Protein AF-A0A1Q7B6T1-F1 (afdb_monomer)

Sequence (76 aa):
MKAVVCTKYGPPEVLQPKEVEKLTPKGNEVLIGVRAATVMMGDCEIRSLKLPFLWKLLIRIGFGFRAPRRKFSVKS

Nearest PDB structures (foldseek):
  4rvu-assembly2_B  TM=7.541E-01  e=1.209E+00  Mycobacterium tuberculosis H37Rv

Secondary structure (DSSP, 8-state):
-EEEEE-SSSSGGGEEEEE-PPP---TT------S--PPPHHHHHHHH--S-HHHHHHHHHHH-SSS-SS--EEE-

Foldseek 3Di:
DWWFWQFFAADPVSTDIDDDDDDDDDPPDDDDDDPDDDDDVVNVCLRHVPDPPVVSVVSCVVQHVGTGPDTPIPDD

Mean predicted aligned error: 5.66 Å

Radius of gyration: 14.21 Å; Cα contacts (8 Å, |Δi|>4): 96; chains: 1; bounding box: 34×20×38 Å

Structure (mmCIF, N/CA/C/O backbone):
data_AF-A0A1Q7B6T1-F1
#
_entry.id   AF-A0A1Q7B6T1-F1
#
loop_
_atom_site.group_PDB
_atom_site.id
_atom_site.type_symbol
_atom_site.label_atom_id
_atom_site.label_alt_id
_atom_site.label_comp_id
_atom_site.label_asym_id
_atom_site.label_entity_id
_atom_site.label_seq_id
_atom_site.pdbx_PDB_ins_code
_atom_site.Cartn_x
_atom_site.Cartn_y
_atom_site.Cartn_z
_atom_site.occupancy
_atom_site.B_iso_or_equiv
_atom_site.auth_seq_id
_atom_site.auth_comp_id
_atom_site.auth_asym_id
_atom_site.auth_atom_id
_atom_site.pdbx_PDB_model_num
ATOM 1 N N . MET A 1 1 ? -13.465 -6.643 9.486 1.00 84.44 1 MET A N 1
ATOM 2 C CA . MET A 1 1 ? -13.670 -5.453 8.619 1.00 84.44 1 MET A CA 1
ATOM 3 C C . MET A 1 1 ? -13.028 -5.714 7.266 1.00 84.44 1 MET A C 1
ATOM 5 O O . MET A 1 1 ? -12.047 -6.451 7.215 1.00 84.44 1 MET A O 1
ATOM 9 N N . LYS A 1 2 ? -13.579 -5.179 6.172 1.00 84.00 2 LYS A N 1
ATOM 10 C CA . LYS A 1 2 ? -13.106 -5.505 4.820 1.00 84.00 2 LYS A CA 1
ATOM 11 C C . LYS A 1 2 ? -12.047 -4.498 4.392 1.00 84.00 2 LYS A C 1
ATOM 13 O O . LYS A 1 2 ? -12.200 -3.297 4.581 1.00 84.00 2 LYS A O 1
ATOM 18 N N . ALA A 1 3 ? -10.957 -4.979 3.814 1.00 88.00 3 ALA A N 1
ATOM 19 C CA . ALA A 1 3 ? -9.931 -4.099 3.288 1.00 88.00 3 ALA A CA 1
ATOM 20 C C . ALA A 1 3 ? -9.305 -4.648 2.015 1.00 88.00 3 ALA A C 1
ATOM 22 O O . ALA A 1 3 ? -9.145 -5.853 1.868 1.00 88.00 3 ALA A O 1
ATOM 23 N N . VAL A 1 4 ? -8.877 -3.760 1.126 1.00 87.25 4 VAL A N 1
ATOM 24 C CA . VAL A 1 4 ? -8.015 -4.140 0.003 1.00 87.25 4 VAL A CA 1
ATOM 25 C C . VAL A 1 4 ? -6.567 -4.003 0.451 1.00 87.25 4 VAL A C 1
ATOM 27 O O . VAL A 1 4 ? -6.180 -2.944 0.940 1.00 87.25 4 VAL A O 1
ATOM 30 N N . VAL A 1 5 ? -5.773 -5.066 0.323 1.00 87.12 5 VAL A N 1
ATOM 31 C CA . VAL A 1 5 ? -4.370 -5.109 0.753 1.00 87.12 5 VAL A CA 1
ATOM 32 C C . VAL A 1 5 ? -3.437 -5.267 -0.436 1.00 87.12 5 VAL A C 1
ATOM 34 O O . VAL A 1 5 ? -3.616 -6.152 -1.268 1.00 87.12 5 VAL A O 1
ATOM 37 N N . CYS A 1 6 ? -2.386 -4.450 -0.456 1.00 85.56 6 CYS A N 1
ATOM 38 C CA . CYS A 1 6 ? -1.258 -4.581 -1.372 1.00 85.56 6 CYS A CA 1
ATOM 39 C C . CYS A 1 6 ? -0.087 -5.249 -0.640 1.00 85.56 6 CYS A C 1
ATOM 41 O O . CYS A 1 6 ? 0.483 -4.662 0.282 1.00 85.56 6 CYS A O 1
ATOM 43 N N . THR A 1 7 ? 0.258 -6.485 -1.009 1.00 83.69 7 THR A N 1
ATOM 44 C CA . THR A 1 7 ? 1.339 -7.245 -0.344 1.00 83.69 7 THR A CA 1
ATOM 45 C C . THR A 1 7 ? 2.634 -7.293 -1.145 1.00 83.69 7 THR A C 1
ATOM 47 O O . THR A 1 7 ? 3.668 -7.668 -0.596 1.00 83.69 7 THR A O 1
ATOM 50 N N . LYS A 1 8 ? 2.598 -6.921 -2.428 1.00 87.12 8 LYS A N 1
ATOM 51 C CA . LYS A 1 8 ? 3.741 -6.912 -3.347 1.00 87.12 8 LYS A CA 1
ATOM 52 C C . LYS A 1 8 ? 3.558 -5.800 -4.375 1.00 87.12 8 LYS A C 1
ATOM 54 O O . LYS A 1 8 ? 2.432 -5.424 -4.685 1.00 87.12 8 LYS A O 1
ATOM 59 N N . TYR A 1 9 ? 4.663 -5.304 -4.923 1.00 89.00 9 TYR A N 1
ATOM 60 C CA . TYR A 1 9 ? 4.611 -4.469 -6.125 1.00 89.00 9 TYR A CA 1
ATOM 61 C C . TYR A 1 9 ? 4.268 -5.325 -7.345 1.00 89.00 9 TYR A C 1
ATOM 63 O O . TYR A 1 9 ? 4.656 -6.494 -7.404 1.00 89.00 9 TYR A O 1
ATOM 71 N N . GLY A 1 10 ? 3.579 -4.749 -8.326 1.00 88.50 10 GLY A N 1
ATOM 72 C CA . GLY A 1 10 ? 3.208 -5.465 -9.540 1.00 88.50 10 GLY A CA 1
ATOM 73 C C . GLY A 1 10 ? 1.924 -4.963 -10.205 1.00 88.50 10 GLY A C 1
ATOM 74 O O . GLY A 1 10 ? 1.515 -3.817 -9.990 1.00 88.50 10 GLY A O 1
ATOM 75 N N . PRO A 1 11 ? 1.304 -5.801 -11.052 1.00 90.12 11 PRO A N 1
ATOM 76 C CA . PRO A 1 11 ? 0.086 -5.463 -11.785 1.00 90.12 11 PRO A CA 1
ATOM 77 C C . PRO A 1 11 ? -1.133 -5.399 -10.834 1.00 90.12 11 PRO A C 1
ATOM 79 O O . PRO A 1 11 ? -0.974 -5.643 -9.637 1.00 90.12 11 PRO A O 1
ATOM 82 N N . PRO A 1 12 ? -2.314 -4.929 -11.278 1.00 88.88 12 PRO A N 1
ATOM 83 C CA . PRO A 1 12 ? -3.451 -4.636 -10.391 1.00 88.88 12 PRO A CA 1
ATOM 84 C C . PRO A 1 12 ? -3.907 -5.804 -9.505 1.00 88.88 12 PRO A C 1
ATOM 86 O O . PRO A 1 12 ? -4.395 -5.575 -8.404 1.00 88.88 12 PRO A O 1
ATOM 89 N N . GLU A 1 13 ? -3.669 -7.040 -9.933 1.00 89.50 13 GLU A N 1
ATOM 90 C CA . GLU A 1 13 ? -4.064 -8.293 -9.281 1.00 89.50 13 GLU A CA 1
ATOM 91 C C . GLU A 1 13 ? -3.358 -8.522 -7.933 1.00 89.50 13 GLU A C 1
ATOM 93 O O . GLU A 1 13 ? -3.776 -9.359 -7.133 1.00 89.50 13 GLU A O 1
ATOM 98 N N . VAL A 1 14 ? -2.291 -7.766 -7.640 1.00 89.25 14 VAL A N 1
ATOM 99 C CA . VAL A 1 14 ? -1.636 -7.786 -6.319 1.00 89.25 14 VAL A CA 1
ATOM 100 C C . VAL A 1 14 ? -2.483 -7.123 -5.226 1.00 89.25 14 VAL A C 1
ATOM 102 O O . VAL A 1 14 ? -2.171 -7.279 -4.042 1.00 89.25 14 VAL A O 1
ATOM 105 N N . LEU A 1 15 ? -3.527 -6.375 -5.605 1.00 88.69 15 LEU A N 1
ATOM 106 C CA . LEU A 1 15 ? -4.528 -5.827 -4.698 1.00 88.69 15 LEU A CA 1
ATOM 107 C C . LEU A 1 15 ? -5.572 -6.898 -4.400 1.00 88.69 15 LEU A C 1
ATOM 109 O O . LEU A 1 15 ? -6.366 -7.262 -5.262 1.00 88.69 15 LEU A O 1
ATOM 113 N N . GLN A 1 16 ? -5.584 -7.389 -3.164 1.00 88.81 16 GLN A N 1
ATOM 114 C CA . GLN A 1 16 ? -6.484 -8.468 -2.767 1.00 88.81 16 GLN A CA 1
ATOM 115 C C . GLN A 1 16 ? -7.447 -7.998 -1.679 1.00 88.81 16 GLN A C 1
ATOM 117 O O . GLN A 1 16 ? -6.995 -7.420 -0.686 1.00 88.81 16 GLN A O 1
ATOM 122 N N . PRO A 1 17 ? -8.762 -8.238 -1.819 1.00 88.50 17 PRO A N 1
ATOM 123 C CA . PRO A 1 17 ? -9.689 -8.043 -0.720 1.00 88.50 17 PRO A CA 1
ATOM 124 C C . PRO A 1 17 ? -9.373 -9.065 0.375 1.00 88.50 17 PRO A C 1
ATOM 126 O O . PRO A 1 17 ? -9.211 -10.256 0.119 1.00 88.50 17 PRO A O 1
ATOM 129 N N . LYS A 1 18 ? -9.273 -8.595 1.611 1.00 87.62 18 LYS A N 1
ATOM 130 C CA . LYS A 1 18 ? -9.016 -9.416 2.785 1.00 87.62 18 LYS A CA 1
ATOM 131 C C . LYS A 1 18 ? -9.850 -8.925 3.954 1.00 87.62 18 LYS A C 1
ATOM 133 O O . LYS A 1 18 ? -10.051 -7.725 4.147 1.00 87.62 18 LYS A O 1
ATOM 138 N N . GLU A 1 19 ? -10.300 -9.872 4.759 1.00 88.25 19 GLU A N 1
ATOM 139 C CA . GLU A 1 19 ? -10.889 -9.573 6.051 1.00 88.25 19 GLU A CA 1
ATOM 140 C C . GLU A 1 19 ? -9.782 -9.341 7.084 1.00 88.25 19 GLU A C 1
ATOM 142 O O . GLU A 1 19 ? -8.860 -10.144 7.237 1.00 88.25 19 GLU A O 1
ATOM 147 N N . VAL A 1 20 ? -9.834 -8.188 7.742 1.00 85.00 20 VAL A N 1
ATOM 148 C CA . VAL A 1 20 ? -8.886 -7.782 8.781 1.00 85.00 20 VAL A CA 1
ATOM 149 C C . VAL A 1 20 ? -9.630 -7.505 10.080 1.00 85.00 20 VAL A C 1
ATOM 151 O O . VAL A 1 20 ? -10.822 -7.187 10.074 1.00 85.00 20 VAL A O 1
ATOM 154 N N . GLU A 1 21 ? -8.934 -7.630 11.204 1.00 85.56 21 GLU A N 1
ATOM 155 C CA . GLU A 1 21 ? -9.500 -7.326 12.517 1.00 85.56 21 GLU A CA 1
ATOM 156 C C . GLU A 1 21 ? -9.916 -5.855 12.608 1.00 85.56 21 GLU A C 1
ATOM 158 O O . GLU A 1 21 ? -9.299 -4.965 12.008 1.00 85.56 21 GLU A O 1
ATOM 163 N N . LYS A 1 22 ? -11.000 -5.598 13.343 1.00 82.81 22 LYS A N 1
ATOM 164 C CA . LYS A 1 22 ? -11.459 -4.234 13.601 1.00 82.81 22 LYS A CA 1
ATOM 165 C C . LYS A 1 22 ? -10.451 -3.554 14.526 1.00 82.81 22 LYS A C 1
ATOM 167 O O . LYS A 1 22 ? -10.101 -4.103 15.562 1.00 82.81 22 LYS A O 1
ATOM 172 N N . LEU A 1 23 ? -9.996 -2.363 14.144 1.00 82.00 23 LEU A N 1
ATOM 173 C CA . LEU A 1 23 ? -9.091 -1.584 14.985 1.00 82.00 23 LEU A CA 1
ATOM 174 C C . LEU A 1 23 ? -9.829 -1.045 16.217 1.00 82.00 23 LEU A C 1
ATOM 176 O O . LEU A 1 23 ? -10.919 -0.486 16.082 1.00 82.00 23 LEU A O 1
ATOM 180 N N . THR A 1 24 ? -9.199 -1.158 17.385 1.00 87.25 24 THR A N 1
ATOM 181 C CA . THR A 1 24 ? -9.638 -0.488 18.615 1.00 87.25 24 THR A CA 1
ATOM 182 C C . THR A 1 24 ? -8.909 0.853 18.720 1.00 87.25 24 THR A C 1
ATOM 184 O O . THR A 1 24 ? -7.682 0.843 18.846 1.00 87.25 24 THR A O 1
ATOM 187 N N . PRO A 1 25 ? -9.610 1.997 18.619 1.00 86.12 25 PRO A N 1
ATOM 188 C CA . PRO A 1 25 ? -8.974 3.307 18.712 1.00 86.12 25 PRO A CA 1
ATOM 189 C C . PRO A 1 25 ? -8.398 3.538 20.115 1.00 86.12 25 PRO A C 1
ATOM 191 O O . PRO A 1 25 ? -8.982 3.111 21.114 1.00 86.12 25 PRO A O 1
ATOM 194 N N . LYS A 1 26 ? -7.255 4.224 20.195 1.00 88.44 26 LYS A N 1
ATOM 195 C CA . LYS A 1 26 ? -6.716 4.747 21.462 1.00 88.44 26 LYS A CA 1
ATOM 196 C C . LYS A 1 26 ? -7.492 5.987 21.920 1.00 88.44 26 LYS A C 1
ATOM 198 O O . LYS A 1 26 ? -8.304 6.526 21.178 1.00 88.44 26 LYS A O 1
ATOM 203 N N . GLY A 1 27 ? -7.212 6.476 23.132 1.00 91.38 27 GLY A N 1
ATOM 204 C CA . GLY A 1 27 ? -7.943 7.603 23.735 1.00 91.38 27 GLY A CA 1
ATOM 205 C C . GLY A 1 27 ? -7.928 8.918 22.938 1.00 91.38 27 GLY A C 1
ATOM 206 O O . GLY A 1 27 ? -8.772 9.773 23.170 1.00 91.38 27 GLY A O 1
ATOM 207 N N . ASN A 1 28 ? -7.001 9.077 21.990 1.00 92.19 28 ASN A N 1
ATOM 208 C CA . ASN A 1 28 ? -6.865 10.238 21.107 1.00 92.19 28 ASN A CA 1
ATOM 209 C C . ASN A 1 28 ? -7.113 9.916 19.619 1.00 92.19 28 ASN A C 1
ATOM 211 O O . ASN A 1 28 ? -6.761 10.712 18.750 1.00 92.19 28 ASN A O 1
ATOM 215 N N . GLU A 1 29 ? -7.671 8.748 19.307 1.00 90.69 29 GLU A N 1
ATOM 216 C CA . GLU A 1 29 ? -7.964 8.311 17.943 1.00 90.69 29 GLU A CA 1
ATOM 217 C C . GLU A 1 29 ? -9.475 8.167 17.753 1.00 90.69 29 GLU A C 1
ATOM 219 O O . GLU A 1 29 ? -10.213 7.835 18.679 1.00 90.69 29 GLU A O 1
ATOM 224 N N . VAL A 1 30 ? -9.948 8.377 16.528 1.00 88.12 30 VAL A N 1
ATOM 225 C CA . VAL A 1 30 ? -11.349 8.147 16.161 1.00 88.12 30 VAL A CA 1
ATOM 226 C C . VAL A 1 30 ? -11.437 7.057 15.104 1.00 88.12 30 VAL A C 1
ATOM 228 O O . VAL A 1 30 ? -10.613 6.984 14.190 1.00 88.12 30 VAL A O 1
ATOM 231 N N . LEU A 1 31 ? -12.448 6.195 15.220 1.00 87.88 31 LEU A N 1
ATOM 232 C CA . LEU A 1 31 ? -12.706 5.152 14.235 1.00 87.88 31 LEU A CA 1
ATOM 233 C C . LEU A 1 31 ? -13.641 5.688 13.148 1.00 87.88 31 LEU A C 1
ATOM 235 O O . LEU A 1 31 ? -14.831 5.883 13.382 1.00 87.88 31 LEU A O 1
ATOM 239 N N . ILE A 1 32 ? -13.101 5.889 11.948 1.00 85.88 32 ILE A N 1
ATOM 240 C CA . ILE A 1 32 ? -13.859 6.361 10.786 1.00 85.88 32 ILE A CA 1
ATOM 241 C C . ILE A 1 32 ? -14.309 5.158 9.951 1.00 85.88 32 ILE A C 1
ATOM 243 O O . ILE A 1 32 ? -13.486 4.347 9.525 1.00 85.88 32 ILE A O 1
ATOM 247 N N . GLY A 1 33 ? -15.616 5.050 9.697 1.00 86.12 33 GLY A N 1
ATOM 248 C CA . GLY A 1 33 ? -16.175 4.079 8.755 1.00 86.12 33 GLY A CA 1
ATOM 249 C C . GLY A 1 33 ? -16.103 4.609 7.325 1.00 86.12 33 GLY A C 1
ATOM 250 O O . GLY A 1 33 ? -16.899 5.469 6.947 1.00 86.12 33 GLY A O 1
ATOM 251 N N . VAL A 1 34 ? -15.153 4.119 6.528 1.00 85.69 34 VAL A N 1
ATOM 252 C CA . VAL A 1 34 ? -14.972 4.576 5.143 1.00 85.69 34 VAL A CA 1
ATOM 253 C C . VAL A 1 34 ? -16.106 4.033 4.273 1.00 85.69 34 VAL A C 1
ATOM 255 O O . VAL A 1 34 ? -16.286 2.826 4.161 1.00 85.69 34 VAL A O 1
ATOM 258 N N . ARG A 1 35 ? -16.870 4.926 3.636 1.00 87.44 35 ARG A N 1
ATOM 259 C CA . ARG A 1 35 ? -17.914 4.558 2.659 1.00 87.44 35 ARG A CA 1
ATOM 260 C C . ARG A 1 35 ? -17.381 4.493 1.230 1.00 87.44 35 ARG A C 1
ATOM 262 O O . ARG A 1 35 ? -17.806 3.646 0.456 1.00 87.44 35 ARG A O 1
ATOM 269 N N . ALA A 1 36 ? -16.461 5.394 0.899 1.00 86.00 36 ALA A N 1
ATOM 270 C CA . ALA A 1 36 ? -15.805 5.480 -0.396 1.00 86.00 36 ALA A CA 1
ATOM 271 C C . ALA A 1 36 ? -14.392 6.048 -0.217 1.00 86.00 36 ALA A C 1
ATOM 273 O O . ALA A 1 36 ? -14.154 6.855 0.684 1.00 86.00 36 ALA A O 1
ATOM 274 N N . ALA A 1 37 ? -13.468 5.632 -1.080 1.00 86.88 37 ALA A N 1
ATOM 275 C CA . ALA A 1 37 ? -12.122 6.181 -1.160 1.00 86.88 37 ALA A CA 1
ATOM 276 C C . ALA A 1 37 ? -11.724 6.347 -2.627 1.00 86.88 37 ALA A C 1
ATOM 278 O O . ALA A 1 37 ? -12.047 5.503 -3.464 1.00 86.88 37 ALA A O 1
ATOM 279 N N . THR A 1 38 ? -11.019 7.433 -2.925 1.00 88.62 38 THR A N 1
ATOM 280 C CA . THR A 1 38 ? -10.535 7.740 -4.272 1.00 88.62 38 THR A CA 1
ATOM 281 C C . THR A 1 38 ? -9.265 6.952 -4.568 1.00 88.62 38 THR A C 1
ATOM 283 O O . THR A 1 38 ? -8.368 6.892 -3.732 1.00 88.62 38 THR A O 1
ATOM 286 N N . VAL A 1 39 ? -9.172 6.385 -5.771 1.00 86.94 39 VAL A N 1
ATOM 287 C CA . VAL A 1 39 ? -7.927 5.807 -6.296 1.00 86.94 39 VAL A CA 1
ATOM 288 C C . VAL A 1 39 ? -7.198 6.890 -7.083 1.00 86.94 39 VAL A C 1
ATOM 290 O O . VAL A 1 39 ? -7.760 7.437 -8.033 1.00 86.94 39 VAL A O 1
ATOM 293 N N . MET A 1 40 ? -5.962 7.210 -6.704 1.00 88.62 40 MET A N 1
ATOM 294 C CA . MET A 1 40 ? -5.143 8.194 -7.411 1.00 88.62 40 MET A CA 1
ATOM 295 C C . MET A 1 40 ? -4.141 7.512 -8.347 1.00 88.62 40 MET A C 1
ATOM 297 O O . MET A 1 40 ? -3.713 6.379 -8.129 1.00 88.62 40 MET A O 1
ATOM 301 N N . MET A 1 41 ? -3.711 8.225 -9.391 1.00 89.06 41 MET A N 1
ATOM 302 C CA . MET A 1 41 ? -2.694 7.728 -10.328 1.00 89.06 41 MET A CA 1
ATOM 303 C C . MET A 1 41 ? -1.391 7.339 -9.609 1.00 89.06 41 MET A C 1
ATOM 305 O O . MET A 1 41 ? -0.805 6.304 -9.923 1.00 89.06 41 MET A O 1
ATOM 309 N N . GLY A 1 42 ? -1.008 8.098 -8.576 1.00 87.12 42 GLY A N 1
ATOM 310 C CA . GLY A 1 42 ? 0.156 7.798 -7.740 1.00 87.12 42 GLY A CA 1
ATOM 311 C C . GLY A 1 42 ? 0.092 6.423 -7.061 1.00 87.12 42 GLY A C 1
ATOM 312 O O . GLY A 1 42 ? 1.116 5.746 -6.964 1.00 87.12 42 GLY A O 1
ATOM 313 N N . ASP A 1 43 ? -1.098 5.943 -6.680 1.00 87.00 43 ASP A N 1
ATOM 314 C CA . ASP A 1 43 ? -1.264 4.597 -6.110 1.00 87.00 43 ASP A CA 1
ATOM 315 C C . ASP A 1 43 ? -0.900 3.517 -7.139 1.00 87.00 43 ASP A C 1
ATOM 317 O O . ASP A 1 43 ? -0.248 2.516 -6.824 1.00 87.00 43 ASP A O 1
ATOM 321 N N . CYS A 1 44 ? -1.280 3.734 -8.401 1.00 88.19 44 CYS A N 1
ATOM 322 C CA . CYS A 1 44 ? -0.944 2.852 -9.514 1.00 88.19 44 CYS A CA 1
ATOM 323 C C . CYS A 1 44 ? 0.546 2.906 -9.868 1.00 88.19 44 CYS A C 1
ATOM 325 O O . CYS A 1 44 ? 1.134 1.861 -10.158 1.00 88.19 44 CYS A O 1
ATOM 327 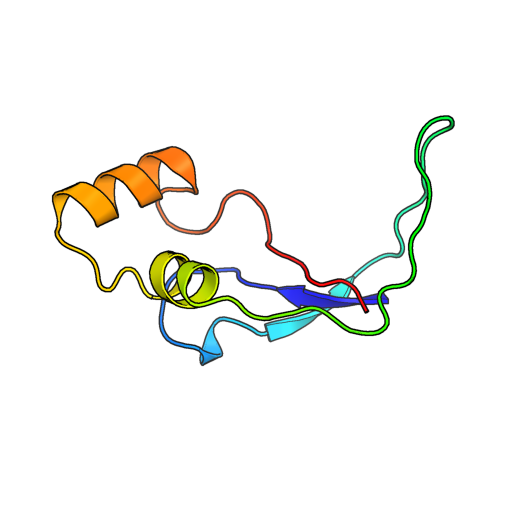N N . GLU A 1 45 ? 1.173 4.080 -9.837 1.00 90.31 45 GLU A N 1
ATOM 328 C CA . GLU A 1 45 ? 2.600 4.250 -10.134 1.00 90.31 45 GLU A CA 1
ATOM 329 C C . GLU A 1 45 ? 3.486 3.594 -9.074 1.00 90.31 45 GLU A C 1
ATOM 331 O O . GLU A 1 45 ? 4.364 2.796 -9.413 1.00 90.31 45 GLU A O 1
ATOM 336 N N . ILE A 1 46 ? 3.204 3.845 -7.792 1.00 88.62 46 ILE A N 1
ATOM 337 C CA . ILE A 1 46 ? 3.936 3.249 -6.668 1.00 88.62 46 ILE A CA 1
ATOM 338 C C . ILE A 1 46 ? 3.755 1.728 -6.666 1.00 88.62 46 ILE A C 1
ATOM 340 O O . ILE A 1 46 ? 4.725 0.994 -6.476 1.00 88.62 46 ILE A O 1
ATOM 344 N N . ARG A 1 47 ? 2.538 1.231 -6.924 1.00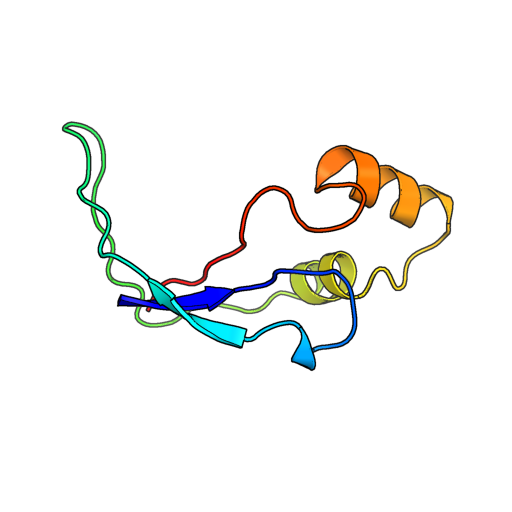 90.56 47 ARG A N 1
ATOM 345 C CA . ARG A 1 47 ? 2.261 -0.211 -7.006 1.00 90.56 47 ARG A CA 1
ATOM 346 C C . ARG A 1 47 ? 2.957 -0.868 -8.196 1.00 90.56 47 ARG A C 1
ATOM 348 O O . ARG A 1 47 ? 3.558 -1.927 -8.028 1.00 90.56 47 ARG A O 1
ATOM 355 N N . SER A 1 48 ? 2.848 -0.286 -9.391 1.00 89.69 48 SER A N 1
ATOM 356 C CA . SER A 1 48 ? 3.340 -0.897 -10.635 1.00 89.69 48 SER A CA 1
ATOM 357 C C . SER A 1 48 ? 4.844 -0.732 -10.847 1.00 89.69 48 SER A C 1
ATOM 359 O O . SER A 1 48 ? 5.441 -1.514 -11.587 1.00 89.69 48 SER A O 1
ATOM 361 N N . LEU A 1 49 ? 5.463 0.271 -10.213 1.00 88.94 49 LEU A N 1
ATOM 362 C CA . LEU A 1 49 ? 6.867 0.641 -10.394 1.00 88.94 49 LEU A CA 1
ATOM 363 C C . LEU A 1 49 ? 7.243 0.835 -11.875 1.00 88.94 49 LEU A C 1
ATOM 365 O O . LEU A 1 49 ? 8.370 0.533 -12.284 1.00 88.94 49 LEU A O 1
ATOM 369 N N . LYS A 1 50 ? 6.317 1.344 -12.697 1.00 87.75 50 LYS A N 1
ATOM 370 C CA . LYS A 1 50 ? 6.550 1.717 -14.105 1.00 87.75 50 LYS A CA 1
ATOM 371 C C . LYS A 1 50 ? 7.225 3.094 -14.223 1.00 87.75 50 LYS A C 1
ATOM 373 O O . L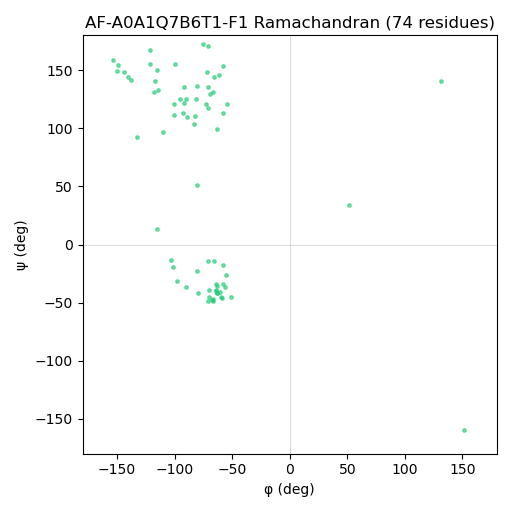YS A 1 50 ? 6.755 3.967 -14.934 1.00 87.75 50 LYS A O 1
ATOM 378 N N . LEU A 1 51 ? 8.328 3.284 -13.501 1.00 86.62 51 LEU A N 1
ATOM 379 C CA . LEU A 1 51 ? 9.071 4.549 -13.418 1.00 86.62 51 LEU A CA 1
ATOM 380 C C . LEU A 1 51 ? 10.532 4.371 -13.876 1.00 86.62 51 LEU A C 1
ATOM 382 O O . LEU A 1 51 ? 10.990 3.235 -13.999 1.00 86.62 51 LEU A O 1
ATOM 386 N N . PRO A 1 52 ? 11.305 5.440 -14.123 1.00 90.69 52 PRO A N 1
ATOM 387 C CA . PRO A 1 52 ? 12.737 5.318 -14.403 1.00 90.69 52 PRO A CA 1
ATOM 388 C C . PRO A 1 52 ? 13.490 4.611 -13.263 1.00 90.69 52 PRO A C 1
ATOM 390 O O . PRO A 1 52 ? 13.068 4.659 -12.106 1.00 90.69 52 PRO A O 1
ATOM 393 N N . PHE A 1 53 ? 14.616 3.956 -13.566 1.00 89.69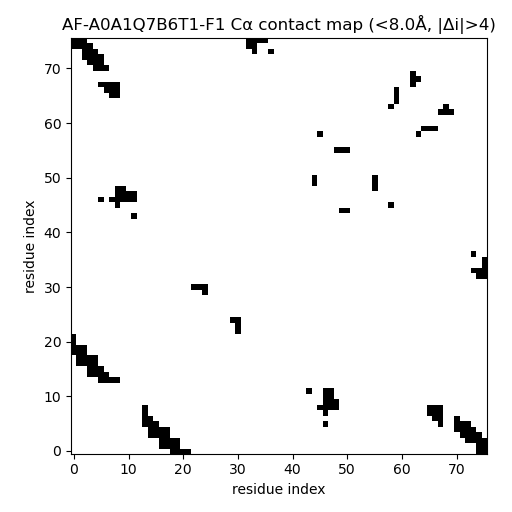 53 PHE A N 1
ATOM 394 C CA . PHE A 1 53 ? 15.348 3.105 -12.612 1.00 89.69 53 PHE A CA 1
ATOM 395 C C . PHE A 1 53 ? 15.645 3.793 -11.270 1.00 89.69 53 PHE A C 1
ATOM 397 O O . 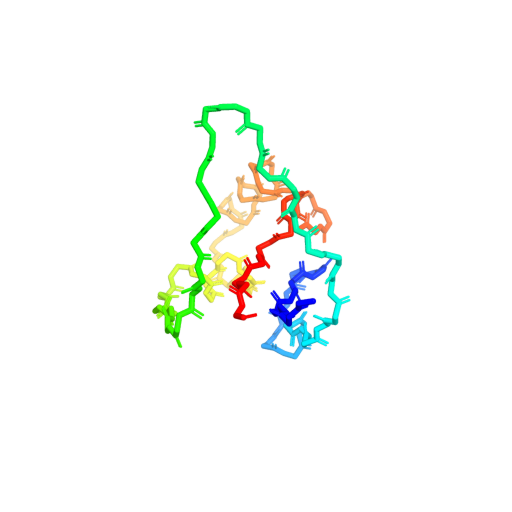PHE A 1 53 ? 15.382 3.2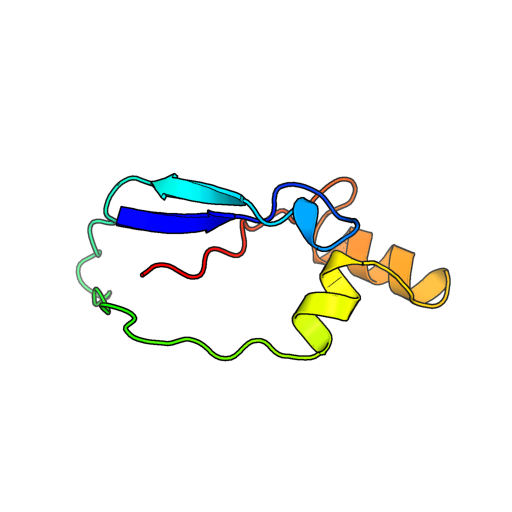12 -10.215 1.00 89.69 53 PHE A O 1
ATOM 404 N N . LEU A 1 54 ? 16.112 5.046 -11.310 1.00 91.81 54 LEU A N 1
ATOM 405 C CA . LEU A 1 54 ? 16.413 5.831 -10.112 1.00 91.81 54 LEU A CA 1
ATOM 406 C C . LEU A 1 54 ? 15.171 6.019 -9.227 1.00 91.81 54 LEU A C 1
ATOM 408 O O . LEU A 1 54 ? 15.218 5.756 -8.030 1.00 91.81 54 LEU A O 1
ATOM 412 N N . TRP A 1 55 ? 14.029 6.366 -9.826 1.00 90.00 55 TRP A N 1
ATOM 413 C CA . TRP A 1 55 ? 12.753 6.498 -9.119 1.00 90.00 55 TRP A CA 1
ATOM 414 C C . TRP A 1 55 ? 12.270 5.173 -8.528 1.00 90.00 55 TRP A C 1
ATOM 416 O O . TRP A 1 55 ? 11.816 5.142 -7.384 1.00 90.00 55 TRP A O 1
ATOM 426 N N . LYS A 1 56 ? 12.425 4.052 -9.248 1.00 89.44 56 LYS A N 1
ATOM 427 C CA . LYS A 1 56 ? 12.109 2.723 -8.692 1.00 89.44 56 LYS A CA 1
ATOM 428 C C . LYS A 1 56 ? 12.958 2.415 -7.459 1.00 89.44 56 LYS A C 1
ATOM 430 O O . LYS A 1 56 ? 12.447 1.822 -6.510 1.00 89.44 56 LYS A O 1
ATOM 435 N N . LEU A 1 57 ? 14.244 2.771 -7.481 1.00 91.06 57 LEU A N 1
ATOM 436 C CA . LEU A 1 57 ? 15.148 2.559 -6.352 1.00 91.06 57 LEU A CA 1
ATOM 437 C C . LEU A 1 57 ? 14.738 3.425 -5.156 1.00 91.06 57 LEU A C 1
ATOM 439 O O . LEU A 1 57 ? 14.590 2.897 -4.056 1.00 91.06 57 LEU A O 1
ATOM 443 N N . LEU A 1 58 ? 14.461 4.713 -5.380 1.00 91.31 58 LEU A N 1
ATOM 444 C CA . LEU A 1 58 ? 13.990 5.634 -4.342 1.00 91.31 58 LEU A CA 1
ATOM 445 C C . LEU A 1 58 ? 12.684 5.152 -3.697 1.00 91.31 58 LEU A C 1
ATOM 447 O O . LEU A 1 58 ? 12.587 5.091 -2.471 1.00 91.31 58 LEU A O 1
ATOM 451 N N . ILE A 1 59 ? 11.706 4.719 -4.499 1.00 90.00 59 ILE A N 1
ATOM 452 C CA . ILE A 1 59 ? 10.442 4.171 -3.985 1.00 90.00 59 ILE A CA 1
ATOM 453 C C . ILE A 1 59 ? 10.688 2.893 -3.184 1.00 90.00 59 ILE A C 1
ATOM 455 O O . ILE A 1 59 ? 10.127 2.734 -2.104 1.00 90.00 59 ILE A O 1
ATOM 459 N N . ARG A 1 60 ? 11.564 1.992 -3.637 1.00 88.44 60 ARG A N 1
ATOM 460 C CA . ARG A 1 60 ? 11.917 0.788 -2.869 1.00 88.44 60 ARG A CA 1
ATOM 461 C C . ARG A 1 60 ? 12.600 1.113 -1.541 1.00 88.44 60 ARG A C 1
ATOM 463 O O . ARG A 1 60 ? 12.352 0.435 -0.546 1.00 88.44 60 ARG A O 1
ATOM 470 N N . ILE A 1 61 ? 13.420 2.156 -1.488 1.00 90.38 61 ILE A N 1
ATOM 471 C CA . ILE A 1 61 ? 14.056 2.602 -0.243 1.00 90.38 61 ILE A CA 1
ATOM 472 C C . ILE A 1 61 ? 13.012 3.217 0.704 1.00 90.38 61 ILE A C 1
ATOM 474 O O . ILE A 1 61 ? 12.984 2.859 1.885 1.00 90.38 61 ILE A O 1
ATOM 478 N N . GLY A 1 62 ? 12.117 4.075 0.201 1.00 87.38 62 GLY A N 1
ATOM 479 C CA . GLY A 1 62 ? 11.120 4.808 0.996 1.00 87.38 62 GLY A CA 1
ATOM 480 C C . GLY A 1 62 ? 9.875 4.003 1.391 1.00 87.38 62 GLY A C 1
ATOM 481 O O . GLY A 1 62 ? 9.437 4.052 2.542 1.00 87.38 62 GLY A O 1
ATOM 482 N N . PHE A 1 63 ? 9.335 3.200 0.478 1.00 84.56 63 PHE A N 1
ATOM 483 C CA . PHE A 1 63 ? 8.114 2.415 0.676 1.00 84.56 63 PHE A CA 1
ATOM 484 C C . PHE A 1 63 ? 8.377 0.944 0.988 1.00 84.56 63 PHE A C 1
ATOM 486 O O . PHE A 1 63 ? 7.515 0.312 1.585 1.00 84.56 63 PHE A O 1
ATOM 493 N N . GLY A 1 64 ? 9.562 0.407 0.690 1.00 86.19 64 GLY A N 1
ATOM 494 C CA . GLY A 1 64 ? 9.959 -0.963 1.027 1.00 86.19 64 GLY A CA 1
ATOM 495 C C . GLY A 1 64 ? 10.558 -1.719 -0.149 1.00 86.19 64 GLY A C 1
ATOM 496 O O . GLY A 1 64 ? 10.094 -1.583 -1.276 1.00 86.19 64 GLY A O 1
ATOM 497 N N . PHE A 1 65 ? 11.601 -2.514 0.109 1.00 83.69 65 PHE A N 1
ATOM 498 C CA . PHE A 1 65 ? 12.458 -3.043 -0.956 1.00 83.69 65 PHE A CA 1
ATOM 499 C C . PHE A 1 65 ? 11.770 -4.110 -1.821 1.00 83.69 65 PHE A C 1
ATOM 501 O O . PHE A 1 65 ? 11.784 -4.035 -3.049 1.00 83.69 65 PHE A O 1
ATOM 508 N N . ARG A 1 66 ? 11.137 -5.097 -1.173 1.00 80.19 66 ARG A N 1
ATOM 509 C CA . ARG A 1 66 ? 10.410 -6.199 -1.834 1.00 80.19 66 ARG A CA 1
ATOM 510 C C . ARG A 1 66 ? 8.902 -5.968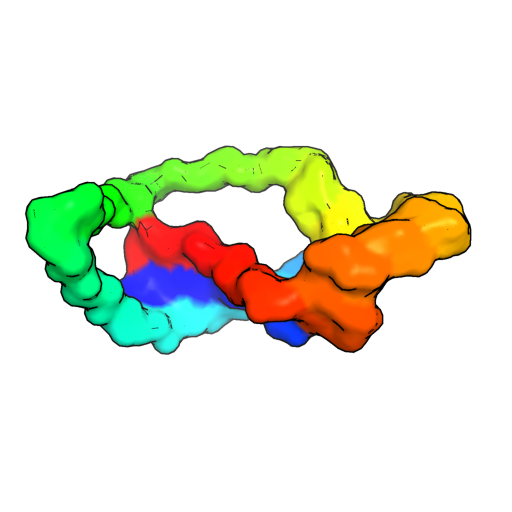 -1.921 1.00 80.19 66 ARG A C 1
ATOM 512 O O . ARG A 1 66 ? 8.263 -6.434 -2.858 1.00 80.19 66 ARG A O 1
ATOM 519 N N . ALA A 1 67 ? 8.347 -5.262 -0.946 1.00 80.94 67 ALA A N 1
ATOM 520 C CA . ALA A 1 67 ? 6.924 -4.992 -0.813 1.00 80.94 67 ALA A CA 1
ATOM 521 C C . ALA A 1 67 ? 6.717 -3.685 -0.037 1.00 80.94 67 ALA A C 1
ATOM 523 O O . ALA A 1 67 ? 7.614 -3.305 0.726 1.00 80.94 67 ALA A O 1
ATOM 524 N N . PRO A 1 68 ? 5.548 -3.034 -0.174 1.00 80.38 68 PRO A N 1
ATOM 525 C CA . PRO A 1 68 ? 5.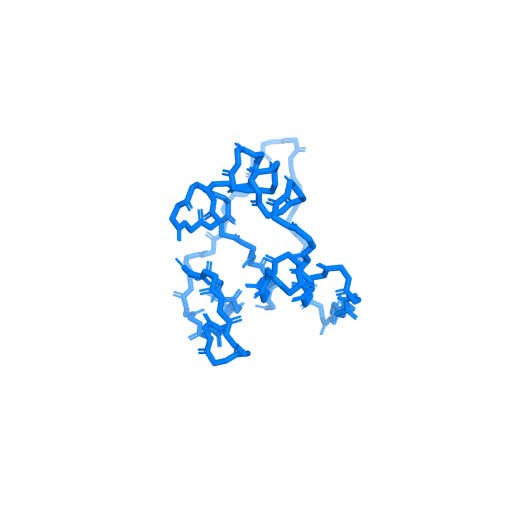179 -1.910 0.675 1.00 80.38 68 PRO A CA 1
ATOM 526 C C . PRO A 1 68 ? 5.259 -2.293 2.163 1.00 80.38 68 PRO A C 1
ATOM 528 O O . PRO A 1 68 ? 4.579 -3.212 2.617 1.00 80.38 68 PRO A O 1
ATOM 531 N N . ARG A 1 69 ? 6.092 -1.591 2.941 1.00 68.06 69 ARG A N 1
ATOM 532 C CA . ARG A 1 69 ? 6.283 -1.800 4.390 1.00 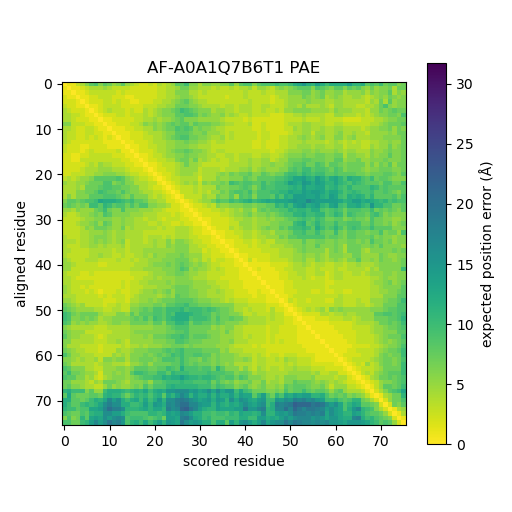68.06 69 ARG A CA 1
ATOM 533 C C . ARG A 1 69 ? 5.015 -1.507 5.176 1.00 68.06 69 ARG A C 1
ATOM 535 O O . ARG A 1 69 ? 4.750 -2.150 6.188 1.00 68.06 69 ARG A O 1
ATOM 542 N N . ARG A 1 70 ? 4.231 -0.533 4.712 1.00 65.56 70 ARG A N 1
ATOM 543 C CA . ARG A 1 70 ? 2.893 -0.264 5.228 1.00 65.56 70 ARG A CA 1
ATOM 544 C C . ARG A 1 70 ? 1.891 -0.869 4.259 1.00 65.56 70 ARG A C 1
ATOM 546 O O . ARG A 1 70 ? 1.874 -0.525 3.082 1.00 65.56 70 ARG A O 1
ATOM 553 N N . LYS A 1 71 ? 1.065 -1.781 4.769 1.00 60.47 71 LYS A N 1
ATOM 554 C CA . LYS A 1 71 ? -0.075 -2.333 4.038 1.00 60.47 71 LYS A CA 1
ATOM 555 C C . LYS A 1 71 ? -1.036 -1.180 3.766 1.00 60.47 71 LYS A C 1
ATOM 557 O O . LYS A 1 71 ? -1.771 -0.782 4.669 1.00 60.47 71 LYS A O 1
ATOM 562 N N . PHE A 1 72 ? -1.001 -0.622 2.558 1.00 59.41 72 PHE A N 1
ATOM 563 C CA . PHE A 1 72 ? -2.051 0.282 2.103 1.00 59.41 72 PHE A CA 1
ATOM 564 C C . PHE A 1 72 ? -3.353 -0.499 2.184 1.00 59.41 72 PHE A C 1
ATOM 566 O O . PHE A 1 72 ? -3.502 -1.543 1.553 1.00 59.41 72 PHE A O 1
ATOM 573 N N . SER A 1 73 ? -4.211 -0.060 3.090 1.00 55.75 73 SER A N 1
ATOM 574 C CA . SER A 1 73 ? -5.427 -0.752 3.459 1.00 55.75 73 SER A CA 1
ATOM 575 C C . SER A 1 73 ? -6.506 0.307 3.443 1.00 55.75 73 SER A C 1
ATOM 577 O O . SER A 1 73 ? -6.680 1.039 4.416 1.00 55.75 73 SER A O 1
ATOM 579 N N . VAL A 1 74 ? -7.175 0.432 2.297 1.00 59.50 74 VAL A N 1
ATOM 580 C CA . VAL A 1 74 ? -8.461 1.125 2.251 1.00 59.50 74 VAL A CA 1
ATOM 581 C C . VAL A 1 74 ? -9.439 0.205 2.964 1.00 59.50 74 VAL A C 1
ATOM 583 O O . VAL A 1 74 ? -9.608 -0.953 2.581 1.00 59.50 74 VAL A O 1
ATOM 586 N N . LYS A 1 75 ? -9.978 0.709 4.066 1.00 59.47 75 LYS A N 1
ATOM 587 C CA . LYS A 1 75 ? -10.692 -0.040 5.094 1.00 59.47 75 LYS A CA 1
ATOM 588 C C . LYS A 1 75 ? -12.165 0.331 5.040 1.00 59.47 75 LYS A C 1
ATOM 590 O O . LYS A 1 75 ? -12.519 1.368 5.585 1.00 59.47 75 LYS A O 1
ATOM 595 N N . SER A 1 76 ? -12.968 -0.484 4.362 1.00 54.59 76 SER A N 1
ATOM 596 C CA . SER A 1 76 ? -14.414 -0.281 4.210 1.00 54.59 76 SER A CA 1
ATOM 597 C C . SER A 1 76 ? -15.227 -1.022 5.268 1.00 54.59 76 SER A C 1
ATOM 599 O O . SER A 1 76 ? -14.754 -2.047 5.824 1.00 54.59 76 SER A O 1
#

Solvent-accessible surface area (backbone atoms only — not comparable to full-atom values): 4643 Å² total; per-residue (Å²): 74,44,25,41,37,38,73,42,61,40,65,81,79,43,54,38,81,41,80,43,82,74,84,80,63,55,100,91,50,79,87,77,83,43,87,76,82,87,86,54,69,65,60,53,44,69,34,45,51,85,55,59,70,68,57,41,50,52,46,22,71,75,45,27,78,78,25,49,73,64,64,56,57,62,52,74

pLDDT: mean 84.69, std 8.83, range [54.59, 92.19]